Protein AF-A0A849E7Z9-F1 (afdb_monomer_lite)

Radius of gyration: 16.09 Å; chains: 1; bounding box: 44×22×37 Å

Structure (mmCIF, N/CA/C/O backbone):
data_AF-A0A849E7Z9-F1
#
_entry.id   AF-A0A849E7Z9-F1
#
loop_
_atom_site.group_PDB
_atom_site.id
_atom_site.type_symbol
_atom_site.label_atom_id
_atom_site.label_alt_id
_atom_site.label_comp_id
_atom_site.label_asym_id
_atom_site.label_entity_id
_atom_site.label_seq_id
_atom_site.pdbx_PDB_ins_code
_atom_site.Cartn_x
_atom_site.Cartn_y
_atom_site.Cartn_z
_atom_site.occu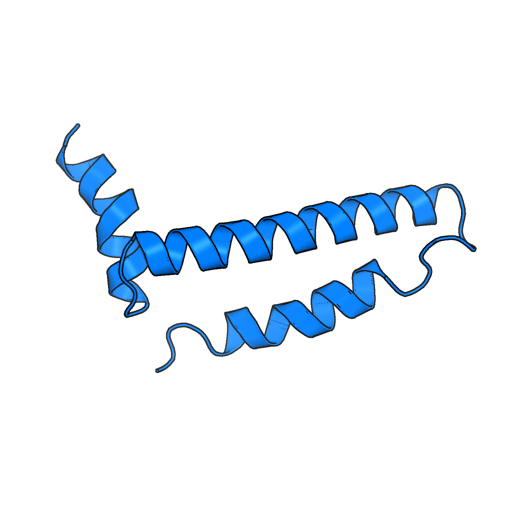pancy
_atom_site.B_iso_or_equiv
_atom_site.auth_seq_id
_atom_site.auth_comp_id
_atom_site.auth_asym_id
_atom_site.auth_atom_id
_atom_site.pdbx_PDB_model_num
ATOM 1 N N . MET A 1 1 ? -30.796 11.914 2.761 1.00 55.53 1 MET A N 1
ATOM 2 C CA . MET A 1 1 ? -29.412 12.371 2.507 1.00 55.53 1 MET A CA 1
ATOM 3 C C . MET A 1 1 ? -28.490 12.254 3.728 1.00 55.53 1 MET A C 1
ATOM 5 O O . MET A 1 1 ? -27.388 11.767 3.545 1.00 55.53 1 MET A O 1
ATOM 9 N N . LYS A 1 2 ? -28.909 12.605 4.961 1.00 56.66 2 LYS A N 1
ATOM 10 C CA . LYS A 1 2 ? -28.094 12.386 6.186 1.00 56.66 2 LYS A CA 1
ATOM 11 C C . LYS A 1 2 ? -27.749 10.905 6.457 1.00 56.66 2 LYS A C 1
ATOM 13 O O . LYS A 1 2 ? -26.579 10.564 6.508 1.00 56.66 2 LYS A O 1
ATOM 18 N N . ARG A 1 3 ? -28.749 10.008 6.450 1.00 67.94 3 ARG A N 1
ATOM 19 C CA . ARG A 1 3 ? -28.566 8.560 6.724 1.00 67.94 3 ARG A CA 1
ATOM 20 C C . ARG A 1 3 ? -27.534 7.836 5.848 1.00 67.94 3 ARG A C 1
ATOM 22 O O . ARG A 1 3 ? -26.975 6.847 6.287 1.00 67.94 3 ARG A O 1
ATOM 29 N N . THR A 1 4 ? -27.307 8.284 4.617 1.00 66.00 4 THR A N 1
ATOM 30 C CA . THR A 1 4 ? -26.361 7.643 3.687 1.00 66.00 4 THR A CA 1
ATOM 31 C C . THR A 1 4 ? -24.917 8.080 3.917 1.00 66.00 4 THR A C 1
ATOM 33 O O . THR A 1 4 ? -24.014 7.266 3.769 1.00 66.00 4 THR A O 1
ATOM 36 N N . LEU A 1 5 ? -24.696 9.346 4.290 1.00 66.44 5 LEU A N 1
ATOM 37 C CA . LEU A 1 5 ? -23.365 9.852 4.642 1.00 66.44 5 LEU A CA 1
ATOM 38 C C . LEU A 1 5 ? -22.916 9.307 5.996 1.00 66.44 5 LEU A C 1
ATOM 40 O O . LEU A 1 5 ? -21.767 8.901 6.120 1.00 66.44 5 LEU A O 1
ATOM 44 N N . ASP A 1 6 ? -23.831 9.235 6.966 1.00 66.19 6 ASP A N 1
ATOM 45 C CA . ASP A 1 6 ? -23.525 8.689 8.289 1.00 66.19 6 ASP A CA 1
ATOM 46 C C . ASP A 1 6 ? -23.115 7.208 8.197 1.00 66.19 6 ASP A C 1
ATOM 48 O O . ASP A 1 6 ? -22.089 6.811 8.747 1.00 66.19 6 ASP A O 1
ATOM 52 N N . ALA A 1 7 ? -23.836 6.424 7.387 1.00 68.69 7 ALA A N 1
ATOM 53 C CA . ALA A 1 7 ? -23.505 5.022 7.144 1.00 68.69 7 ALA A CA 1
ATOM 54 C C . ALA A 1 7 ? -22.160 4.827 6.423 1.00 68.69 7 ALA A C 1
ATOM 56 O O . ALA A 1 7 ? -21.376 3.947 6.767 1.00 68.69 7 ALA A O 1
ATOM 57 N N . ALA A 1 8 ? -21.855 5.656 5.424 1.00 67.38 8 ALA A N 1
ATOM 58 C CA . ALA A 1 8 ? -20.605 5.528 4.677 1.00 67.38 8 ALA A CA 1
ATOM 59 C C . ALA A 1 8 ? -19.377 5.999 5.475 1.00 67.38 8 ALA A C 1
ATOM 61 O O . ALA A 1 8 ? -18.290 5.448 5.308 1.00 67.38 8 ALA A O 1
ATOM 62 N N . LEU A 1 9 ? -19.534 7.028 6.312 1.00 76.75 9 LEU A N 1
ATOM 63 C CA . LEU A 1 9 ? -18.419 7.681 7.000 1.00 76.75 9 LEU A CA 1
ATOM 64 C C . LEU A 1 9 ? -18.189 7.166 8.418 1.00 76.75 9 LEU A C 1
ATOM 66 O O . LEU A 1 9 ? -17.045 7.161 8.852 1.00 76.75 9 LEU A O 1
ATOM 70 N N . PHE A 1 10 ? -19.226 6.748 9.143 1.00 78.56 10 PHE A N 1
ATOM 71 C CA . PHE A 1 10 ? -19.096 6.378 10.556 1.00 78.56 10 PHE A CA 1
ATOM 72 C C . PHE A 1 10 ? -19.390 4.902 10.819 1.00 78.56 10 PHE A C 1
ATOM 74 O O . PHE A 1 10 ? -18.645 4.291 11.584 1.00 78.56 10 PHE A O 1
ATOM 81 N N . ASP A 1 11 ? -20.376 4.295 10.144 1.00 81.06 11 ASP A N 1
ATOM 82 C CA . ASP A 1 11 ? -20.660 2.863 10.348 1.00 81.06 11 ASP A CA 1
ATOM 83 C C . ASP A 1 11 ? -19.506 1.983 9.837 1.00 81.06 11 ASP A C 1
ATOM 85 O O . ASP A 1 11 ? -19.180 0.968 10.451 1.00 81.06 11 ASP A O 1
ATOM 89 N N . HIS A 1 12 ? -18.837 2.381 8.746 1.00 79.12 12 HIS A N 1
ATOM 90 C CA . HIS A 1 12 ? -17.714 1.608 8.209 1.00 79.12 12 HIS A CA 1
ATOM 91 C C . HIS A 1 12 ? -16.475 1.602 9.127 1.00 79.12 12 HIS A C 1
ATOM 93 O O . HIS A 1 12 ? -16.043 0.504 9.485 1.00 79.12 12 HIS A O 1
ATOM 99 N N . PRO A 1 13 ? -15.913 2.746 9.575 1.00 84.75 13 PRO A N 1
ATOM 100 C CA . PRO A 1 13 ? -14.837 2.734 10.570 1.00 84.75 13 PRO A CA 1
ATOM 101 C C . PRO A 1 13 ? -15.211 1.975 11.846 1.00 84.75 13 PRO A C 1
ATOM 103 O O . PRO A 1 13 ? -14.428 1.155 12.320 1.00 84.75 13 PRO A O 1
ATOM 106 N N . ALA A 1 14 ? -16.439 2.160 12.343 1.00 84.31 14 ALA A N 1
ATOM 107 C CA . ALA A 1 14 ? -16.919 1.462 13.531 1.00 84.31 14 ALA A CA 1
ATOM 108 C C . ALA A 1 14 ? -16.978 -0.064 13.340 1.00 84.31 14 ALA A C 1
ATOM 110 O O . ALA A 1 14 ? -16.642 -0.800 14.264 1.00 84.31 14 ALA A O 1
ATOM 111 N N . SER A 1 15 ? -17.336 -0.549 12.143 1.00 84.38 15 SER A N 1
ATOM 112 C CA . SER A 1 15 ? -17.360 -1.989 11.832 1.00 84.38 15 SER A CA 1
ATOM 113 C C . SER A 1 15 ? -15.989 -2.669 11.901 1.00 84.38 15 SER A C 1
ATOM 115 O O . SER A 1 15 ? -15.926 -3.886 12.023 1.00 84.38 15 SER A O 1
ATOM 117 N N . VAL A 1 16 ? -14.906 -1.888 11.844 1.00 86.50 16 VAL A N 1
ATOM 118 C CA . VAL A 1 16 ? -13.522 -2.367 11.982 1.00 86.50 16 VAL A CA 1
ATOM 119 C C . VAL A 1 16 ? -12.849 -1.850 13.259 1.00 86.50 16 VAL A C 1
ATOM 121 O O . VAL A 1 16 ? -11.628 -1.906 13.369 1.00 86.50 16 VAL A O 1
ATOM 124 N N . GLY A 1 17 ? -13.633 -1.337 14.215 1.00 87.12 17 GLY A N 1
ATOM 125 C CA . GLY A 1 17 ? -13.143 -0.897 15.522 1.00 87.12 17 GLY A CA 1
ATOM 126 C C . GLY A 1 17 ? -12.348 0.413 15.520 1.00 87.12 17 GLY A C 1
ATOM 127 O O . GLY A 1 17 ? -11.585 0.655 16.450 1.00 87.12 17 GLY A O 1
ATOM 128 N N . GLU A 1 18 ? -12.504 1.266 14.506 1.00 88.69 18 GLU A N 1
ATOM 129 C CA . GLU A 1 18 ? -11.719 2.493 14.339 1.00 88.69 18 GLU A CA 1
ATOM 130 C C . GLU A 1 18 ? -12.587 3.757 14.377 1.00 88.69 18 GLU A C 1
ATOM 132 O O . GLU A 1 18 ? -13.730 3.788 13.913 1.00 88.69 18 GLU A O 1
ATOM 137 N N . SER A 1 19 ? -12.011 4.858 14.855 1.00 90.31 19 SER A N 1
ATOM 138 C CA . SER A 1 19 ? -12.576 6.188 14.636 1.00 90.31 19 SER A CA 1
ATOM 139 C C . SER A 1 19 ? -12.369 6.641 13.183 1.00 90.31 19 SER A C 1
ATOM 141 O O . SER A 1 19 ? -11.426 6.232 12.502 1.00 90.31 19 SER A O 1
ATOM 143 N N . TYR A 1 20 ? -13.222 7.550 12.695 1.00 88.81 20 TYR A N 1
ATOM 144 C CA . TYR A 1 20 ? -13.076 8.129 11.353 1.00 88.81 20 TYR A CA 1
ATOM 145 C C . TYR A 1 20 ? -11.653 8.637 11.026 1.00 88.81 20 TYR A C 1
ATOM 147 O O . TYR A 1 20 ? -11.142 8.277 9.965 1.00 88.81 20 TYR A O 1
ATOM 155 N N . PRO A 1 21 ? -10.970 9.437 11.876 1.00 90.94 21 PRO A N 1
ATOM 156 C CA . PRO A 1 21 ? -9.618 9.901 11.560 1.00 90.94 21 PRO A CA 1
ATOM 157 C C . PRO A 1 21 ? -8.577 8.772 11.505 1.00 90.94 21 PRO A C 1
ATOM 159 O O . PRO A 1 21 ? -7.680 8.836 10.663 1.00 90.94 21 PRO A O 1
ATOM 162 N N . GLU A 1 22 ? -8.688 7.737 12.344 1.00 90.25 22 GLU A N 1
ATOM 163 C CA . GLU A 1 22 ? -7.799 6.563 12.294 1.00 90.25 22 GLU A CA 1
ATOM 164 C C . GLU A 1 22 ? -7.978 5.814 10.974 1.00 90.25 22 GLU A C 1
ATOM 166 O O . GLU A 1 22 ? -7.007 5.579 10.246 1.00 90.25 22 GLU A O 1
ATOM 171 N N . HIS A 1 23 ? -9.234 5.547 10.619 1.00 92.56 23 HIS A N 1
ATOM 172 C CA . HIS A 1 23 ? -9.588 4.866 9.386 1.00 92.56 23 HIS A CA 1
ATOM 173 C C . HIS A 1 23 ? -9.149 5.651 8.151 1.00 92.56 23 HIS A C 1
ATOM 175 O O . HIS A 1 23 ? -8.531 5.101 7.237 1.00 92.56 23 HIS A O 1
ATOM 181 N N . PHE A 1 24 ? -9.419 6.957 8.131 1.00 92.81 24 PHE A N 1
ATOM 182 C CA . PHE A 1 24 ? -9.033 7.848 7.044 1.00 92.81 24 PHE A CA 1
ATOM 183 C C . PHE A 1 24 ? -7.512 7.896 6.863 1.00 92.81 24 PHE A C 1
ATOM 185 O O . PHE A 1 24 ? -7.017 7.809 5.736 1.00 92.81 24 PHE A O 1
ATOM 192 N N . MET A 1 25 ? -6.754 7.999 7.957 1.00 95.00 25 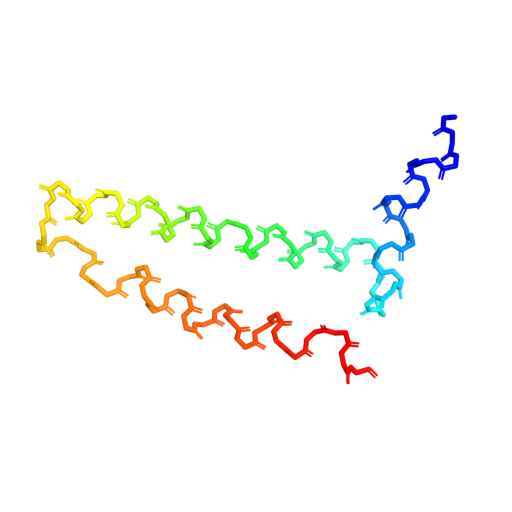MET A N 1
ATOM 193 C CA . MET A 1 25 ? -5.293 8.034 7.913 1.00 95.00 25 MET A CA 1
ATOM 194 C C . MET A 1 25 ? -4.713 6.707 7.414 1.00 95.00 25 MET A C 1
ATOM 196 O O . MET A 1 25 ? -3.823 6.705 6.557 1.00 95.00 25 MET A O 1
ATOM 200 N N . PHE A 1 26 ? -5.226 5.578 7.912 1.00 94.38 26 PHE A N 1
ATOM 201 C CA . PHE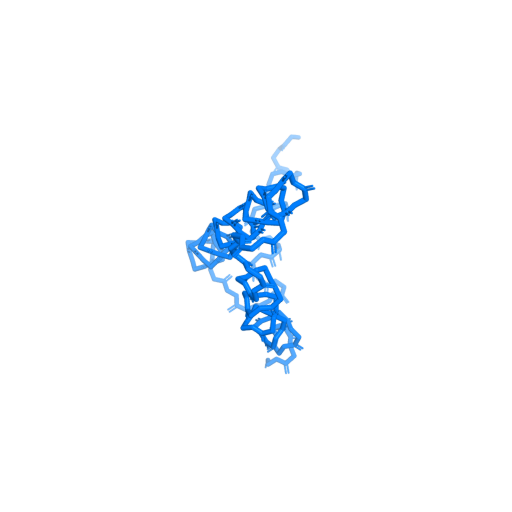 A 1 26 ? -4.829 4.255 7.437 1.00 94.38 26 PHE A CA 1
ATOM 202 C C . PHE A 1 26 ? -5.118 4.103 5.941 1.00 94.38 26 PHE A C 1
ATOM 204 O O . PHE A 1 26 ? -4.198 3.822 5.166 1.00 94.38 26 PHE A O 1
ATOM 211 N N . ALA A 1 27 ? -6.363 4.352 5.525 1.00 93.62 27 ALA A N 1
ATOM 212 C CA . ALA A 1 27 ? -6.809 4.200 4.144 1.00 93.62 27 ALA A CA 1
ATOM 213 C C . ALA A 1 27 ? -6.016 5.102 3.188 1.00 93.62 27 ALA A C 1
ATOM 215 O O . ALA A 1 27 ? -5.574 4.647 2.134 1.00 93.62 27 ALA A O 1
ATOM 216 N N . SER A 1 28 ? -5.747 6.349 3.585 1.00 96.31 28 SER A N 1
ATOM 217 C CA . SER A 1 28 ? -4.959 7.294 2.786 1.00 96.31 28 SER A CA 1
ATOM 218 C C . SER A 1 28 ? -3.524 6.804 2.579 1.00 96.31 28 SER A C 1
ATOM 220 O O . SER A 1 28 ? -3.030 6.767 1.453 1.00 96.31 28 SER A O 1
ATOM 222 N N . ARG A 1 29 ? -2.842 6.363 3.644 1.00 96.56 29 ARG A N 1
ATOM 223 C CA . ARG A 1 29 ? -1.461 5.850 3.550 1.00 96.56 29 ARG A CA 1
ATOM 224 C C . ARG A 1 29 ? -1.387 4.547 2.758 1.00 96.56 29 ARG A C 1
ATOM 226 O O . ARG A 1 29 ? -0.440 4.345 1.997 1.00 96.56 29 ARG A O 1
ATOM 233 N N . PHE A 1 30 ? -2.373 3.674 2.938 1.00 96.75 30 PHE A N 1
ATOM 234 C CA . PHE A 1 30 ? -2.509 2.427 2.195 1.00 96.75 30 PHE A CA 1
ATOM 235 C C . PHE A 1 30 ? -2.708 2.694 0.696 1.00 96.75 30 PHE A C 1
ATOM 237 O O . PHE A 1 30 ? -1.959 2.171 -0.131 1.00 96.75 30 PHE A O 1
ATOM 244 N N . GLY A 1 31 ? -3.648 3.577 0.350 1.00 97.25 31 GLY A N 1
ATOM 245 C CA . GLY A 1 31 ? -3.942 3.968 -1.026 1.00 97.25 31 GLY A CA 1
ATOM 246 C C . GLY A 1 31 ? -2.749 4.619 -1.723 1.00 97.25 31 GLY A C 1
ATOM 247 O O . GLY A 1 31 ? -2.411 4.230 -2.837 1.00 97.25 31 GLY A O 1
ATOM 248 N N . LEU A 1 32 ? -2.037 5.534 -1.057 1.00 98.19 32 LEU A N 1
ATOM 249 C CA . LEU A 1 32 ? -0.833 6.159 -1.622 1.00 98.19 32 LEU A CA 1
ATOM 250 C C . LEU A 1 32 ? 0.260 5.132 -1.959 1.00 98.19 32 LEU A C 1
ATOM 252 O O . LEU A 1 32 ? 0.885 5.225 -3.016 1.00 98.19 32 LEU A O 1
ATOM 256 N N . LYS A 1 33 ? 0.467 4.120 -1.103 1.00 97.94 33 LYS A N 1
ATOM 257 C CA . LYS A 1 33 ? 1.398 3.019 -1.397 1.00 97.94 33 LYS A CA 1
ATOM 258 C C . LYS A 1 33 ? 0.948 2.196 -2.607 1.00 97.94 33 LYS A C 1
ATOM 260 O O . LYS A 1 33 ? 1.787 1.870 -3.444 1.00 97.94 33 LYS A O 1
ATOM 265 N N . LEU A 1 34 ? -0.345 1.886 -2.723 1.00 97.88 34 LEU A N 1
ATOM 266 C CA . LEU A 1 34 ? -0.889 1.173 -3.886 1.00 97.88 34 LEU A CA 1
ATOM 267 C C . LEU A 1 34 ? -0.732 1.967 -5.183 1.00 97.88 34 LEU A C 1
ATOM 269 O O . LEU A 1 34 ? -0.315 1.397 -6.186 1.00 97.88 34 LEU A O 1
ATOM 273 N N . ILE A 1 35 ? -1.011 3.271 -5.159 1.00 98.50 35 ILE A N 1
ATOM 274 C CA . ILE A 1 35 ? -0.808 4.155 -6.313 1.00 98.50 35 ILE A CA 1
ATOM 275 C C . ILE A 1 35 ? 0.664 4.118 -6.735 1.00 98.50 35 ILE A C 1
ATOM 277 O O . ILE A 1 35 ? 0.961 3.876 -7.903 1.00 98.50 35 ILE A O 1
ATOM 281 N N . GLY A 1 36 ? 1.593 4.270 -5.785 1.00 98.31 36 GLY A N 1
ATOM 282 C CA . GLY A 1 36 ? 3.028 4.168 -6.057 1.00 98.31 36 GLY A CA 1
ATOM 283 C C . GLY A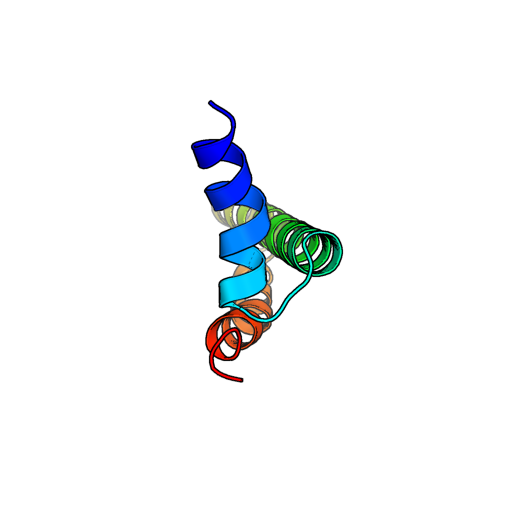 1 36 ? 3.439 2.810 -6.639 1.00 98.31 36 GLY A C 1
ATOM 284 O O . GLY A 1 36 ? 4.207 2.761 -7.598 1.00 98.31 36 GLY A O 1
ATOM 285 N N . ALA A 1 37 ? 2.897 1.708 -6.113 1.00 98.19 37 ALA A N 1
ATOM 286 C CA . ALA A 1 37 ? 3.134 0.364 -6.641 1.00 98.19 37 ALA A CA 1
ATOM 287 C C . ALA A 1 37 ? 2.587 0.186 -8.065 1.00 98.19 37 ALA A C 1
ATOM 289 O O . ALA A 1 37 ? 3.269 -0.395 -8.907 1.00 98.19 37 ALA A O 1
ATOM 290 N N . GLY A 1 38 ? 1.392 0.710 -8.345 1.00 98.25 38 GLY A N 1
ATOM 291 C CA . GLY A 1 38 ? 0.788 0.697 -9.675 1.00 98.25 38 GLY A CA 1
ATOM 292 C C . GLY A 1 38 ? 1.622 1.478 -10.686 1.00 98.25 38 GLY A C 1
ATOM 293 O O . GLY A 1 38 ? 1.954 0.950 -11.743 1.00 98.25 38 GLY A O 1
ATOM 294 N N . LEU A 1 39 ? 2.055 2.691 -10.330 1.00 98.50 39 LEU A N 1
ATOM 295 C CA . LEU A 1 39 ? 2.953 3.494 -11.165 1.00 98.50 39 LEU A CA 1
ATOM 296 C C . LEU A 1 39 ? 4.285 2.775 -11.420 1.00 98.50 39 LEU A C 1
ATOM 298 O O . LEU A 1 39 ? 4.752 2.733 -12.556 1.00 98.50 39 LEU A O 1
ATOM 302 N N . ALA A 1 40 ? 4.874 2.157 -10.393 1.00 98.06 40 ALA A N 1
ATOM 303 C CA . ALA A 1 40 ? 6.095 1.369 -10.535 1.00 98.06 40 ALA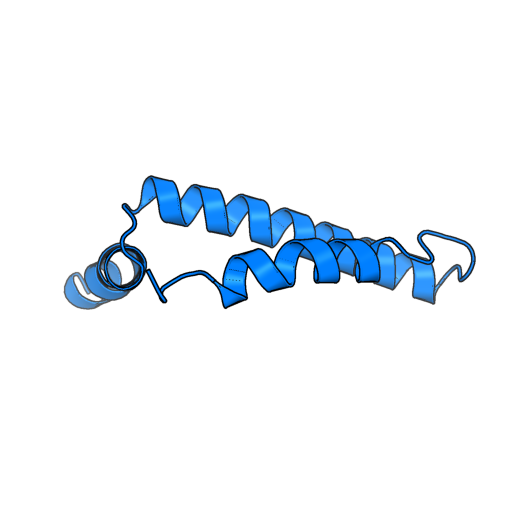 A CA 1
ATOM 304 C C . ALA A 1 40 ? 5.908 0.177 -11.492 1.00 98.06 40 ALA A C 1
ATOM 306 O O . ALA A 1 40 ? 6.764 -0.059 -12.341 1.00 98.06 40 ALA A O 1
ATOM 307 N N . ALA A 1 41 ? 4.781 -0.538 -11.400 1.00 98.19 41 ALA A N 1
ATOM 308 C CA . ALA A 1 41 ? 4.447 -1.634 -12.309 1.00 98.19 41 ALA A CA 1
ATOM 309 C C . ALA A 1 41 ? 4.234 -1.151 -13.754 1.00 98.19 41 ALA A C 1
ATOM 311 O O . ALA A 1 41 ? 4.689 -1.804 -14.690 1.00 98.19 41 ALA A O 1
ATOM 312 N N . MET A 1 42 ? 3.593 0.008 -13.946 1.00 98.31 42 MET A N 1
ATOM 313 C CA . MET A 1 42 ? 3.434 0.614 -15.271 1.00 98.31 42 MET A CA 1
ATOM 314 C C . MET A 1 42 ? 4.792 0.957 -15.885 1.00 98.31 42 MET A C 1
ATOM 316 O O . MET A 1 42 ? 5.049 0.576 -17.023 1.00 98.31 42 MET A O 1
ATOM 320 N N . VAL A 1 43 ? 5.684 1.614 -15.131 1.00 98.31 43 VAL A N 1
ATOM 321 C CA . VAL A 1 43 ? 7.042 1.919 -15.612 1.00 98.31 43 VAL A CA 1
ATOM 322 C C . VAL A 1 43 ? 7.812 0.639 -15.926 1.00 98.31 43 VAL A C 1
ATOM 324 O O . VAL A 1 43 ? 8.445 0.571 -16.973 1.00 98.31 43 VAL A O 1
ATOM 327 N N . HIS A 1 44 ? 7.715 -0.388 -15.079 1.00 96.81 44 HIS A N 1
ATOM 328 C CA . HIS A 1 44 ? 8.322 -1.696 -15.331 1.00 96.81 44 HIS A CA 1
ATOM 329 C C . HIS A 1 44 ? 7.823 -2.334 -16.641 1.00 96.81 44 HIS A C 1
ATOM 331 O O . HIS A 1 44 ? 8.613 -2.903 -17.388 1.00 96.81 44 HIS A O 1
ATOM 337 N N . GLY A 1 45 ? 6.533 -2.189 -16.965 1.00 97.31 45 GLY A N 1
ATOM 338 C CA . GLY A 1 45 ? 5.964 -2.667 -18.228 1.00 97.31 45 GLY A CA 1
ATOM 339 C C . GLY A 1 45 ? 6.584 -2.020 -19.474 1.00 97.31 45 GLY A C 1
ATOM 340 O O . GLY A 1 45 ? 6.697 -2.679 -20.504 1.00 97.31 45 GLY A O 1
ATOM 341 N N . PHE A 1 46 ? 7.027 -0.761 -19.379 1.00 98.12 46 PHE A N 1
ATOM 342 C CA . PHE A 1 46 ? 7.764 -0.078 -20.453 1.00 98.12 46 PHE A CA 1
ATOM 343 C C . PHE A 1 46 ? 9.276 -0.336 -20.399 1.00 98.12 46 PHE A C 1
ATOM 345 O O . PHE A 1 46 ? 9.925 -0.416 -21.440 1.00 98.12 46 PHE A O 1
ATOM 352 N N . LEU A 1 47 ? 9.842 -0.450 -19.196 1.00 97.75 47 LEU A N 1
ATOM 353 C CA . LEU A 1 47 ? 11.267 -0.637 -18.945 1.00 97.75 47 LEU A CA 1
ATOM 354 C C . LEU A 1 47 ? 11.476 -1.796 -17.951 1.00 97.75 47 LEU A C 1
ATOM 356 O O . LEU A 1 47 ? 11.525 -1.555 -16.743 1.00 97.75 47 LEU A O 1
ATOM 360 N N . PRO A 1 48 ? 11.659 -3.042 -18.430 1.00 93.12 48 PRO A N 1
ATOM 361 C CA . PRO A 1 48 ? 11.677 -4.234 -17.572 1.00 93.12 48 PRO A CA 1
ATOM 362 C C . PRO A 1 48 ? 12.759 -4.251 -16.484 1.00 93.12 48 PRO A C 1
ATOM 364 O O . PRO A 1 48 ? 12.622 -4.944 -15.482 1.00 93.12 48 PRO A O 1
ATOM 367 N N . CYS A 1 49 ? 13.845 -3.490 -16.636 1.00 95.88 49 CYS A N 1
ATOM 368 C CA . CYS A 1 49 ? 14.878 -3.385 -15.601 1.00 95.88 49 CYS A CA 1
ATOM 369 C C . CYS A 1 49 ? 14.542 -2.370 -14.494 1.00 95.88 49 CYS A C 1
ATOM 371 O O . CYS A 1 49 ? 15.174 -2.378 -13.438 1.00 95.88 49 CYS A O 1
ATOM 373 N N . ALA A 1 50 ? 13.556 -1.494 -14.699 1.00 96.50 50 ALA A N 1
ATOM 374 C CA . ALA A 1 50 ? 13.127 -0.532 -13.695 1.00 96.50 50 ALA A CA 1
ATOM 375 C C . ALA A 1 50 ? 12.120 -1.168 -12.731 1.00 96.50 50 ALA A C 1
ATOM 377 O O . ALA A 1 50 ? 11.210 -1.885 -13.141 1.00 96.50 50 ALA A O 1
ATOM 378 N N . PHE A 1 51 ? 12.272 -0.873 -11.436 1.00 96.62 51 PHE A N 1
ATOM 379 C CA . PHE A 1 51 ? 11.314 -1.225 -10.379 1.00 96.62 51 PHE A CA 1
ATOM 380 C C . PHE A 1 51 ? 10.909 -2.713 -10.300 1.00 96.62 51 PHE A C 1
ATOM 382 O O . PHE A 1 51 ? 9.825 -3.019 -9.803 1.00 96.62 51 PHE A O 1
ATOM 389 N N . GLU A 1 52 ? 11.794 -3.629 -10.714 1.00 96.06 52 GLU A N 1
ATOM 390 C CA . GLU A 1 52 ? 11.535 -5.071 -10.910 1.00 96.06 52 GLU A CA 1
ATOM 391 C C . GLU A 1 52 ? 10.734 -5.740 -9.779 1.00 96.06 52 GLU A C 1
ATOM 393 O O . GLU A 1 52 ? 9.859 -6.568 -10.018 1.00 96.06 52 GLU A O 1
ATOM 398 N N . LYS A 1 53 ? 11.004 -5.369 -8.522 1.00 97.12 53 LYS A N 1
ATOM 399 C CA . LYS A 1 53 ? 10.354 -5.966 -7.343 1.00 97.12 53 LYS A CA 1
ATOM 400 C C . LYS A 1 53 ? 9.507 -4.987 -6.543 1.00 97.12 53 LYS A C 1
ATOM 402 O O . LYS A 1 53 ? 8.914 -5.385 -5.544 1.00 97.12 53 LYS A O 1
ATOM 407 N N . THR A 1 54 ? 9.427 -3.724 -6.954 1.00 97.50 54 THR A N 1
ATOM 408 C CA . THR A 1 54 ? 8.798 -2.663 -6.156 1.00 97.50 54 THR A CA 1
ATOM 409 C C . THR A 1 54 ? 7.319 -2.945 -5.928 1.00 97.50 54 THR A C 1
ATOM 411 O O . THR A 1 54 ? 6.883 -2.996 -4.780 1.00 97.50 54 THR A O 1
ATOM 414 N N . ALA A 1 55 ? 6.559 -3.198 -6.996 1.00 96.38 55 ALA A N 1
ATOM 415 C CA . ALA A 1 55 ? 5.125 -3.455 -6.887 1.00 96.38 55 ALA A CA 1
ATOM 416 C C . ALA A 1 55 ? 4.836 -4.704 -6.037 1.00 96.38 55 ALA A C 1
ATOM 418 O O . ALA A 1 55 ? 4.069 -4.644 -5.078 1.00 96.38 55 ALA A O 1
ATOM 419 N N . SER A 1 56 ? 5.529 -5.810 -6.322 1.00 96.56 56 SER A N 1
ATOM 420 C CA . SER A 1 56 ? 5.387 -7.071 -5.586 1.00 96.56 56 SER A CA 1
ATOM 421 C C . SER A 1 56 ? 5.739 -6.934 -4.103 1.00 96.56 56 SER A C 1
ATOM 423 O O . SER A 1 56 ? 5.036 -7.478 -3.253 1.00 96.56 56 SER A O 1
ATOM 425 N N . ASN A 1 57 ? 6.802 -6.200 -3.767 1.00 98.19 57 ASN A N 1
ATOM 426 C CA . ASN A 1 57 ? 7.195 -5.966 -2.378 1.00 98.19 57 ASN A CA 1
ATOM 427 C C . ASN A 1 57 ? 6.168 -5.104 -1.637 1.00 98.19 57 ASN A C 1
ATOM 429 O O . ASN A 1 57 ? 5.840 -5.411 -0.493 1.00 98.19 57 ASN A O 1
ATOM 433 N N . VAL A 1 58 ? 5.620 -4.071 -2.286 1.00 98.00 58 VAL A N 1
ATOM 434 C CA . VAL A 1 58 ? 4.557 -3.251 -1.690 1.00 98.00 58 VAL A CA 1
ATOM 435 C C . VAL A 1 58 ? 3.303 -4.087 -1.443 1.00 98.00 58 VAL A C 1
ATOM 437 O O . VAL A 1 58 ? 2.756 -4.029 -0.349 1.00 98.00 58 VAL A O 1
ATOM 440 N N . VAL A 1 59 ? 2.870 -4.918 -2.395 1.00 96.38 59 VAL A N 1
ATOM 441 C CA . VAL A 1 59 ? 1.704 -5.797 -2.193 1.00 96.38 59 VAL A CA 1
ATOM 442 C C . VAL A 1 59 ? 1.935 -6.773 -1.034 1.00 96.38 59 VAL A C 1
ATOM 444 O O . VAL A 1 59 ? 1.051 -6.928 -0.195 1.00 96.38 59 VAL A O 1
ATOM 447 N N . LYS A 1 60 ? 3.129 -7.372 -0.925 1.00 97.19 60 LYS A N 1
ATOM 448 C CA . LYS A 1 60 ? 3.490 -8.256 0.200 1.00 97.19 60 LYS A CA 1
ATOM 449 C C . LYS A 1 60 ? 3.493 -7.539 1.554 1.00 97.19 60 LYS A C 1
ATOM 451 O O . LYS A 1 60 ? 3.105 -8.145 2.544 1.00 97.19 60 LYS A O 1
ATOM 456 N N . ASP A 1 61 ? 3.908 -6.272 1.602 1.00 95.94 61 ASP A N 1
ATOM 457 C CA . ASP A 1 61 ? 3.849 -5.436 2.814 1.00 95.94 61 ASP A CA 1
ATOM 458 C C . ASP A 1 61 ? 2.411 -5.037 3.181 1.00 95.94 61 ASP A C 1
ATOM 460 O O . ASP A 1 61 ? 2.067 -4.925 4.357 1.00 95.94 61 ASP A O 1
ATOM 464 N N . LEU A 1 62 ? 1.567 -4.791 2.178 1.00 95.94 62 LEU A N 1
ATOM 465 C CA . LEU A 1 62 ? 0.213 -4.281 2.367 1.00 95.94 62 LEU A CA 1
ATOM 466 C C . LEU A 1 62 ? -0.813 -5.373 2.675 1.00 95.94 62 LEU A C 1
ATOM 468 O O . LEU A 1 62 ? -1.676 -5.160 3.524 1.00 95.94 62 LEU A O 1
ATOM 472 N N . TYR A 1 63 ? -0.716 -6.535 2.030 1.00 95.12 63 TYR A N 1
ATOM 473 C CA . TYR A 1 63 ? -1.649 -7.648 2.210 1.00 95.12 63 TYR A CA 1
ATOM 474 C C . TYR A 1 63 ? -1.887 -8.047 3.681 1.00 95.12 63 TYR A C 1
ATOM 476 O O . TYR A 1 63 ? -3.043 -8.049 4.106 1.00 95.12 63 TYR A O 1
ATOM 484 N N . PRO A 1 64 ? -0.861 -8.306 4.518 1.00 94.62 64 PRO A N 1
ATOM 485 C CA . PRO A 1 64 ? -1.095 -8.685 5.913 1.00 94.62 64 PRO A CA 1
ATOM 486 C C . PRO A 1 64 ? -1.756 -7.570 6.737 1.00 94.62 64 PRO A C 1
ATOM 488 O O . PRO A 1 64 ? -2.376 -7.852 7.757 1.00 94.62 64 PRO A O 1
ATOM 491 N N . ARG A 1 65 ? -1.655 -6.303 6.311 1.00 91.44 65 ARG A N 1
ATOM 492 C CA . ARG A 1 65 ? -2.264 -5.163 7.017 1.00 91.44 65 ARG A CA 1
ATOM 493 C C . ARG A 1 65 ? -3.773 -5.080 6.815 1.00 91.44 65 ARG A C 1
ATOM 495 O O . ARG A 1 65 ? -4.438 -4.463 7.634 1.00 91.44 65 ARG A O 1
ATOM 502 N N . ILE A 1 66 ? -4.294 -5.651 5.728 1.00 91.38 66 ILE A N 1
ATOM 503 C CA . ILE A 1 66 ? -5.740 -5.761 5.487 1.00 91.38 66 ILE A CA 1
ATOM 504 C C . ILE A 1 66 ? -6.277 -7.122 5.920 1.00 91.38 66 ILE A C 1
ATOM 506 O O . ILE A 1 66 ? -7.386 -7.185 6.427 1.00 91.38 66 ILE A O 1
ATOM 510 N N . ALA A 1 67 ? -5.484 -8.189 5.779 1.00 89.12 67 ALA A N 1
ATOM 511 C CA . ALA A 1 67 ? -5.900 -9.540 6.143 1.00 89.12 67 ALA A CA 1
ATOM 512 C C . ALA A 1 67 ? -6.119 -9.715 7.654 1.00 89.12 67 ALA A C 1
ATOM 514 O O . ALA A 1 67 ? -6.917 -10.546 8.046 1.00 89.12 67 ALA A O 1
ATOM 515 N N . ASN A 1 68 ? -5.426 -8.936 8.490 1.00 83.12 68 ASN A N 1
ATOM 516 C CA . ASN A 1 68 ? -5.575 -8.980 9.950 1.00 83.12 68 ASN A CA 1
ATOM 517 C C . ASN A 1 68 ? -6.437 -7.827 10.501 1.00 83.12 68 ASN A C 1
ATOM 519 O O . ASN A 1 68 ? -6.376 -7.534 11.696 1.00 83.12 68 ASN A O 1
ATOM 523 N N . ARG A 1 69 ? -7.160 -7.097 9.640 1.00 80.88 69 ARG A N 1
ATOM 524 C CA . ARG A 1 69 ? -7.920 -5.897 10.017 1.00 80.88 69 ARG A CA 1
ATOM 525 C C . ARG A 1 69 ? -9.412 -6.218 10.044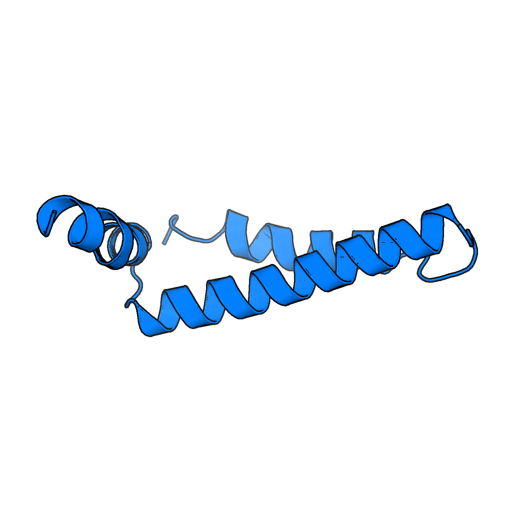 1.00 80.88 69 ARG A C 1
ATOM 527 O O . ARG A 1 69 ? -9.962 -6.598 9.019 1.00 80.88 69 ARG A O 1
ATOM 534 N N . GLY A 1 70 ? -10.048 -6.030 11.201 1.00 66.69 70 GLY A N 1
ATOM 535 C CA . GLY A 1 70 ? -11.457 -6.381 11.442 1.00 66.69 70 GLY A CA 1
ATOM 536 C C . GLY A 1 70 ? -11.684 -7.760 12.080 1.00 66.69 70 GLY A C 1
ATOM 537 O O . GLY A 1 70 ? -12.806 -8.047 12.473 1.00 66.69 70 GLY A O 1
ATOM 538 N N . ASP A 1 71 ? -10.629 -8.571 12.230 1.00 54.62 71 ASP A N 1
ATOM 539 C CA . ASP A 1 71 ? -10.634 -9.850 12.968 1.00 54.62 71 ASP A CA 1
ATOM 540 C C . ASP A 1 71 ? -10.112 -9.704 14.422 1.00 54.62 71 ASP A C 1
ATOM 542 O O . ASP A 1 71 ? -9.806 -10.698 15.085 1.00 54.62 71 ASP A O 1
ATOM 546 N N . GLN A 1 72 ? -9.975 -8.465 14.911 1.00 48.06 72 GLN A N 1
ATOM 547 C CA . GLN A 1 72 ? -9.686 -8.118 16.313 1.00 48.06 72 GLN A CA 1
ATOM 548 C C . GLN A 1 72 ? -10.940 -7.541 16.961 1.00 48.06 72 GLN A C 1
ATOM 550 O O . GLN A 1 72 ? -11.133 -7.793 18.171 1.00 48.06 72 GLN A O 1
#

Sequence (72 aa):
MKRTLDAALFDHPASVGESYPEHFMFASRFGLKLIGAGLAAMVHGFLPCAFEKTASNVVKDLYPRIANRGDQ

pLDDT: mean 88.51, std 12.69, range [48.06, 98.5]

Foldseek 3Di:
DVVVCCCVQQVVCVLQPHGNVVVVVVVVVLVVLQVVLVVQVVVCVVPVVGSVCSNVVSCVVNVVVVVCTNVD

Secondary structure (DSSP, 8-state):
-HHHHHIIIIIHHHHTT--HHHHHHHHHHHHHHHHHHHHHHHHHHH-TTSSTTHHHHHHHHHHHHHHTSS--